Protein AF-A0A2N9N183-F1 (afdb_monomer_lite)

Foldseek 3Di:
DVVVVVVVVVVVVPDDPPPPPLDFDPWWFWWPDKDDAKDKQNHGDDDDVPDTDGADAFIKMAAACMWTWTGLGSFKIKIAHHRWMKHWHGTHQLETEIETPDDDIDIDGPDPDARGWYWYHYPQWIFIFHDDPPDTDRPRDNDRD

Sequence (145 aa):
MRALLIAAFALVWLVIPGTAQQLIAARAGLISYSEGEVYLNGKAVEPQPAQWPQMQENEFMRSGTGRAEVLLNPCVVLHLDENSSLRMIANRLSGTRVELLAGSALVQDDSNIKDISVTVLVRGFSVLCRWRAKGCTGSLRSRHV

Radius of gyration: 20.04 Å; chains: 1; bounding box: 42×57×49 Å

Structure (mmCIF, N/CA/C/O backbone):
data_AF-A0A2N9N183-F1
#
_entry.id   AF-A0A2N9N183-F1
#
loop_
_atom_site.group_PDB
_atom_site.id
_atom_site.type_symbol
_atom_site.label_atom_id
_atom_site.label_alt_id
_atom_site.label_comp_id
_atom_site.label_asym_id
_atom_site.label_entity_id
_atom_site.label_seq_id
_atom_site.pdbx_PDB_ins_code
_atom_site.Cartn_x
_atom_site.Cartn_y
_atom_site.Cartn_z
_atom_site.occupancy
_atom_site.B_iso_or_equiv
_atom_site.auth_seq_id
_atom_site.auth_comp_id
_atom_site.auth_asym_id
_atom_site.auth_atom_id
_atom_site.pdbx_PDB_model_num
ATOM 1 N N . MET A 1 1 ? 29.384 41.791 26.727 1.00 50.78 1 MET A N 1
ATOM 2 C CA . MET A 1 1 ? 28.121 41.072 27.033 1.00 50.78 1 MET A CA 1
ATOM 3 C C . MET A 1 1 ? 27.202 40.922 25.818 1.00 50.78 1 MET A C 1
ATOM 5 O O . MET A 1 1 ? 26.733 39.819 25.589 1.00 50.78 1 MET A O 1
ATOM 9 N N . ARG A 1 2 ? 27.006 41.952 24.977 1.00 49.91 2 ARG A N 1
ATOM 10 C CA . ARG A 1 2 ? 26.185 41.854 23.746 1.00 49.91 2 ARG A CA 1
ATOM 11 C C . ARG A 1 2 ? 26.721 40.874 22.685 1.00 49.91 2 ARG A C 1
ATOM 13 O O . ARG A 1 2 ? 25.938 40.139 22.105 1.00 49.91 2 ARG A O 1
ATOM 20 N N . ALA A 1 3 ? 28.040 40.796 22.489 1.00 51.47 3 ALA A N 1
ATOM 21 C CA . ALA A 1 3 ? 28.651 39.864 21.527 1.00 51.47 3 ALA A CA 1
ATOM 22 C C . ALA A 1 3 ? 28.550 38.379 21.944 1.00 51.47 3 ALA A C 1
ATOM 24 O O . ALA A 1 3 ? 28.425 37.508 21.091 1.00 51.47 3 ALA A O 1
ATOM 25 N N . LEU A 1 4 ? 28.531 38.095 23.254 1.00 54.28 4 LEU A N 1
ATOM 26 C CA . LEU A 1 4 ? 28.354 36.737 23.791 1.00 54.28 4 LEU A CA 1
ATOM 27 C C . LEU A 1 4 ? 26.915 36.224 23.610 1.00 54.28 4 LEU A C 1
ATOM 29 O O . LEU A 1 4 ? 26.719 35.041 23.358 1.00 54.28 4 LEU A O 1
ATOM 33 N N . LEU A 1 5 ? 25.921 37.117 23.671 1.00 55.00 5 LEU A N 1
ATOM 34 C CA . LEU A 1 5 ? 24.515 36.775 23.424 1.00 55.00 5 LEU A CA 1
ATOM 35 C C . LEU A 1 5 ? 24.235 36.475 21.940 1.00 55.00 5 LEU A C 1
ATOM 37 O O . LEU A 1 5 ? 23.398 35.631 21.639 1.00 55.00 5 LEU A O 1
ATOM 41 N N . ILE A 1 6 ? 24.964 37.113 21.018 1.00 57.62 6 ILE A N 1
ATOM 42 C CA . ILE A 1 6 ? 24.828 36.878 19.569 1.00 57.62 6 ILE A CA 1
ATOM 43 C C . ILE A 1 6 ? 25.464 35.535 19.169 1.00 57.62 6 ILE A C 1
ATOM 45 O O . ILE A 1 6 ? 24.881 34.787 18.387 1.00 57.62 6 ILE A O 1
ATOM 49 N N . ALA A 1 7 ? 26.617 35.186 19.751 1.00 56.00 7 ALA A N 1
ATOM 50 C CA . ALA A 1 7 ? 27.281 33.905 19.498 1.00 56.00 7 ALA A CA 1
ATOM 51 C C . ALA A 1 7 ? 26.464 32.700 20.006 1.00 56.00 7 ALA A C 1
ATOM 53 O O . ALA A 1 7 ? 26.414 31.665 19.345 1.00 56.00 7 ALA A O 1
ATOM 54 N N . ALA A 1 8 ? 25.770 32.851 21.140 1.00 56.91 8 ALA A N 1
ATOM 55 C CA . ALA A 1 8 ? 24.882 31.818 21.671 1.00 56.91 8 ALA A CA 1
ATOM 56 C C . ALA A 1 8 ? 23.654 31.574 20.772 1.00 56.91 8 ALA A C 1
ATOM 58 O O . ALA A 1 8 ? 23.226 30.434 20.618 1.00 56.91 8 ALA A O 1
ATOM 59 N N . PHE A 1 9 ? 23.123 32.619 20.127 1.00 56.34 9 PHE A N 1
ATOM 60 C CA . PHE A 1 9 ? 21.992 32.490 19.201 1.00 56.34 9 PHE A CA 1
ATOM 61 C C . PHE A 1 9 ? 22.381 31.802 17.883 1.00 56.34 9 PHE A C 1
ATOM 63 O O . PHE A 1 9 ? 21.584 31.053 17.324 1.00 56.34 9 PHE A O 1
ATOM 70 N N . ALA A 1 10 ? 23.614 32.001 17.406 1.00 57.34 10 ALA A N 1
ATOM 71 C CA . ALA A 1 10 ? 24.113 31.365 16.185 1.00 57.34 10 ALA A CA 1
ATOM 72 C C . ALA A 1 10 ? 24.326 29.846 16.337 1.00 57.34 10 ALA A C 1
ATOM 74 O O . ALA A 1 10 ? 24.161 29.104 15.371 1.00 57.34 10 ALA A O 1
ATOM 75 N N . LEU A 1 11 ? 24.637 29.364 17.548 1.00 55.91 11 LEU A N 1
ATOM 76 C CA . LEU A 1 11 ? 24.846 27.934 17.809 1.00 55.91 11 LEU A CA 1
ATOM 77 C C . LEU A 1 11 ? 23.532 27.125 17.795 1.00 55.91 11 LEU A C 1
ATOM 79 O O . LEU A 1 11 ? 23.544 25.933 17.502 1.00 55.91 11 LEU A O 1
ATOM 83 N N . VAL A 1 12 ? 22.394 27.773 18.071 1.00 56.25 12 VAL A N 1
ATOM 84 C CA . VAL A 1 12 ? 21.065 27.132 18.139 1.00 56.25 12 VAL A CA 1
ATOM 85 C C . VAL A 1 12 ? 20.496 26.809 16.749 1.00 56.25 12 VAL A C 1
ATOM 87 O O . VAL A 1 12 ? 19.695 25.890 16.616 1.00 56.25 12 VAL A O 1
ATOM 90 N N . TRP A 1 13 ? 20.951 27.486 15.690 1.00 56.91 13 TRP A N 1
ATOM 91 C CA . TRP A 1 13 ? 20.502 27.227 14.312 1.00 56.91 13 TRP A CA 1
ATOM 92 C C . TRP A 1 13 ? 21.200 26.038 13.631 1.00 56.91 13 TRP A C 1
ATOM 94 O O . TRP A 1 13 ? 20.808 25.656 12.530 1.00 56.91 13 TRP A O 1
ATOM 104 N N . LEU A 1 14 ? 22.213 25.429 14.259 1.00 56.19 14 LEU A N 1
ATOM 105 C CA . LEU A 1 14 ? 23.027 24.380 13.630 1.00 56.19 14 LEU A CA 1
ATOM 106 C C . LEU A 1 14 ? 22.493 22.948 13.840 1.00 56.19 14 LEU A C 1
ATOM 108 O O . LEU A 1 14 ? 23.069 21.999 13.315 1.00 56.19 14 LEU A O 1
ATOM 112 N N . VAL A 1 15 ? 21.396 22.762 14.583 1.00 58.88 15 VAL A N 1
ATOM 113 C CA . VAL A 1 15 ? 20.865 21.428 14.922 1.00 58.88 15 VAL A CA 1
ATOM 114 C C . VAL A 1 15 ? 19.417 21.285 14.460 1.00 58.88 15 VAL A C 1
ATOM 116 O O . VAL A 1 15 ? 18.498 21.207 15.266 1.00 58.88 15 VAL A O 1
ATOM 119 N N . ILE A 1 16 ? 19.198 21.223 13.146 1.00 64.75 16 ILE A N 1
ATOM 120 C CA . ILE A 1 16 ? 17.988 20.587 12.604 1.00 64.75 16 ILE A CA 1
ATOM 121 C C . ILE A 1 16 ? 18.371 19.692 11.416 1.00 64.75 16 ILE A C 1
ATOM 123 O O . ILE A 1 16 ? 18.126 20.047 10.263 1.00 64.75 16 ILE A O 1
ATOM 127 N N . PRO A 1 17 ? 18.974 18.510 11.641 1.00 57.94 17 PRO A N 1
ATOM 128 C CA . PRO A 1 17 ? 18.957 17.463 10.633 1.00 57.94 17 PRO A CA 1
ATOM 129 C C . PRO A 1 17 ? 17.556 16.829 10.617 1.00 57.94 17 PRO A C 1
ATOM 131 O O . PRO A 1 17 ? 17.313 15.793 11.227 1.00 57.94 17 PRO A O 1
ATOM 134 N N . GLY A 1 18 ? 16.612 17.474 9.930 1.00 59.59 18 GLY A N 1
ATOM 135 C CA . GLY A 1 18 ? 15.358 16.847 9.519 1.00 59.59 18 GLY A CA 1
ATOM 136 C C . GLY A 1 18 ? 15.634 15.966 8.308 1.00 59.59 18 GLY A C 1
ATOM 137 O O . GLY A 1 18 ? 15.481 16.409 7.172 1.00 59.59 18 GLY A O 1
ATOM 138 N N . THR A 1 19 ? 16.125 14.747 8.523 1.00 54.31 19 THR A N 1
ATOM 139 C CA . THR A 1 19 ? 16.345 13.802 7.429 1.00 54.31 19 THR A CA 1
ATOM 140 C C . THR A 1 19 ? 14.991 13.295 6.942 1.00 54.31 19 THR A C 1
ATOM 142 O O . THR A 1 19 ? 14.437 12.326 7.451 1.00 54.31 19 THR A O 1
ATOM 145 N N . ALA A 1 20 ? 14.445 13.953 5.921 1.00 57.53 20 ALA A N 1
ATOM 146 C CA . ALA A 1 20 ? 13.421 13.364 5.070 1.00 57.53 20 ALA A CA 1
ATOM 147 C C . ALA A 1 20 ? 14.069 12.190 4.315 1.00 57.53 20 ALA A C 1
ATOM 149 O O . ALA A 1 20 ? 14.594 12.353 3.213 1.00 57.53 20 ALA A O 1
ATOM 150 N N . GLN A 1 21 ? 14.155 11.024 4.961 1.00 59.44 21 GLN A N 1
ATOM 151 C CA . GLN A 1 21 ? 14.743 9.834 4.357 1.00 59.44 21 GLN A CA 1
ATOM 152 C C . GLN A 1 21 ? 13.864 9.414 3.179 1.00 59.44 21 GLN A C 1
ATOM 154 O O . GLN A 1 21 ? 12.741 8.948 3.364 1.00 59.44 21 GLN A O 1
ATOM 159 N N . GLN A 1 22 ? 14.374 9.583 1.960 1.00 56.19 22 GLN A N 1
ATOM 160 C CA . GLN A 1 22 ? 13.742 9.011 0.779 1.00 56.19 22 GLN A CA 1
ATOM 161 C C . GLN A 1 22 ? 13.880 7.487 0.858 1.00 56.19 22 GLN A C 1
ATOM 163 O O . GLN A 1 22 ? 14.968 6.931 0.699 1.00 56.19 22 GLN A O 1
ATOM 168 N N . LEU A 1 23 ? 12.771 6.815 1.160 1.00 57.06 23 LEU A N 1
ATOM 169 C CA . LEU A 1 23 ? 12.687 5.360 1.214 1.00 57.06 23 LEU A CA 1
ATOM 170 C C . LEU A 1 23 ? 12.633 4.812 -0.210 1.00 57.06 23 LEU A C 1
ATOM 172 O O . LEU A 1 23 ? 11.619 4.914 -0.894 1.00 57.06 23 LEU A O 1
ATOM 176 N N . ILE A 1 24 ? 13.734 4.212 -0.658 1.00 60.84 24 ILE A N 1
ATOM 177 C CA . ILE A 1 24 ? 13.775 3.506 -1.938 1.00 60.84 24 ILE A CA 1
ATOM 178 C C . ILE A 1 24 ? 13.473 2.034 -1.666 1.00 60.84 24 ILE A C 1
ATOM 180 O O . ILE A 1 24 ? 14.318 1.286 -1.172 1.00 60.84 24 ILE A O 1
ATOM 184 N N . ALA A 1 25 ? 12.252 1.608 -1.983 1.00 62.97 25 ALA A N 1
ATOM 185 C CA . ALA A 1 25 ? 11.859 0.214 -1.857 1.00 62.97 25 ALA A CA 1
ATOM 186 C C . ALA A 1 25 ? 12.505 -0.626 -2.977 1.00 62.97 25 ALA A C 1
ATOM 188 O O . ALA A 1 25 ? 12.255 -0.411 -4.164 1.00 62.97 25 ALA A O 1
ATOM 189 N N . ALA A 1 26 ? 13.330 -1.611 -2.606 1.00 70.12 26 ALA A N 1
ATOM 190 C CA . ALA A 1 26 ? 13.934 -2.552 -3.559 1.00 70.12 26 ALA A CA 1
ATOM 191 C C . ALA A 1 26 ? 12.922 -3.581 -4.108 1.00 70.12 26 ALA A C 1
ATOM 193 O O . ALA A 1 26 ? 13.188 -4.261 -5.101 1.00 70.12 26 ALA A O 1
ATOM 194 N N . ARG A 1 27 ? 11.766 -3.715 -3.448 1.00 81.50 27 ARG A N 1
ATOM 195 C CA . ARG A 1 27 ? 10.630 -4.564 -3.828 1.00 81.50 27 ARG A CA 1
ATOM 196 C C . ARG A 1 27 ? 9.330 -3.828 -3.533 1.00 81.50 27 ARG A C 1
ATOM 198 O O . ARG A 1 27 ? 9.308 -2.934 -2.693 1.00 81.50 27 ARG A O 1
ATOM 205 N N . ALA A 1 28 ? 8.258 -4.218 -4.210 1.00 87.44 28 ALA A N 1
ATOM 206 C CA . ALA A 1 28 ? 6.936 -3.698 -3.894 1.00 87.44 28 ALA A CA 1
ATOM 207 C C . ALA A 1 28 ? 6.471 -4.186 -2.516 1.00 87.44 28 ALA A C 1
ATOM 209 O O . ALA A 1 28 ? 6.823 -5.290 -2.097 1.00 87.44 28 ALA A O 1
ATOM 210 N N . GLY A 1 29 ? 5.623 -3.397 -1.862 1.00 90.50 29 GLY A N 1
ATOM 211 C CA . GLY A 1 29 ? 4.956 -3.780 -0.621 1.00 90.50 29 GLY A CA 1
ATOM 212 C C . GLY A 1 29 ? 5.523 -3.133 0.636 1.00 90.50 29 GLY A C 1
ATOM 213 O O . GLY A 1 29 ? 5.103 -3.511 1.723 1.00 90.50 29 GLY A O 1
ATOM 214 N N . LEU A 1 30 ? 6.459 -2.186 0.534 1.00 92.50 30 LEU A N 1
ATOM 215 C CA . LEU A 1 30 ? 6.934 -1.470 1.720 1.00 92.50 30 LEU A CA 1
ATOM 216 C C . LEU A 1 30 ? 5.803 -0.603 2.277 1.00 92.50 30 LEU A C 1
ATOM 218 O O . LEU A 1 30 ? 5.248 0.216 1.551 1.00 92.50 30 LEU A O 1
ATOM 222 N N . ILE A 1 31 ? 5.474 -0.770 3.552 1.00 92.50 31 ILE A N 1
ATOM 223 C CA . ILE A 1 31 ? 4.451 0.031 4.218 1.00 92.50 31 ILE A CA 1
ATOM 224 C C . ILE A 1 31 ? 5.145 1.289 4.737 1.00 92.50 31 ILE A C 1
ATOM 226 O O . ILE A 1 31 ? 5.899 1.234 5.710 1.00 92.50 31 ILE A O 1
ATOM 230 N N . SER A 1 32 ? 4.961 2.405 4.032 1.00 90.00 32 SER A N 1
ATOM 231 C CA . SER A 1 32 ? 5.610 3.681 4.359 1.00 90.00 32 SER A CA 1
ATOM 232 C C . SER A 1 32 ? 4.911 4.406 5.498 1.00 90.00 32 SER A C 1
ATOM 234 O O . SER A 1 32 ? 5.563 5.121 6.258 1.00 90.00 32 SER A O 1
ATOM 236 N N . TYR A 1 33 ? 3.600 4.213 5.615 1.00 90.69 33 TYR A N 1
ATOM 237 C CA . TYR A 1 33 ? 2.772 4.881 6.603 1.00 90.69 33 TYR A CA 1
ATOM 238 C C . TYR A 1 33 ? 1.594 3.997 7.005 1.00 90.69 33 TYR A C 1
ATOM 240 O O . TYR A 1 33 ? 1.019 3.281 6.183 1.00 90.69 33 TYR A O 1
ATOM 248 N N . SER A 1 34 ? 1.225 4.059 8.277 1.00 92.31 34 SER A N 1
ATOM 249 C CA . SER A 1 34 ? 0.030 3.418 8.809 1.00 92.31 34 SER A CA 1
ATOM 250 C C . SER A 1 34 ? -0.487 4.237 9.982 1.00 92.31 34 SER A C 1
ATOM 252 O O . SER A 1 34 ? 0.277 4.559 10.892 1.00 92.31 34 SER A O 1
ATOM 254 N N . GLU A 1 35 ? -1.779 4.527 9.976 1.00 91.31 35 GLU A N 1
ATOM 255 C CA . GLU A 1 35 ? -2.477 5.226 11.050 1.00 91.31 35 GLU A CA 1
ATOM 256 C C . GLU A 1 35 ? -3.719 4.434 11.456 1.00 91.31 35 GLU A C 1
ATOM 258 O O . GLU A 1 35 ? -4.418 3.893 10.601 1.00 91.31 35 GLU A O 1
ATOM 263 N N . GLY A 1 36 ? -4.006 4.377 12.757 1.00 92.00 36 GLY A N 1
ATOM 264 C CA . GLY A 1 36 ? -5.178 3.687 13.290 1.00 92.00 36 GLY A CA 1
ATOM 265 C C . GLY A 1 36 ? -5.096 2.163 13.170 1.00 92.00 36 GLY A C 1
ATOM 266 O O . GLY A 1 36 ? -4.027 1.560 13.265 1.00 92.00 36 GLY A O 1
ATOM 267 N N . GLU A 1 37 ? -6.250 1.520 12.998 1.00 94.00 37 GLU A N 1
ATOM 268 C CA . GLU A 1 37 ? -6.350 0.061 12.945 1.00 94.00 37 GLU A CA 1
ATOM 269 C C . GLU A 1 37 ? -5.956 -0.486 11.568 1.00 94.00 37 GLU A C 1
ATOM 271 O O . GLU A 1 37 ? -6.776 -0.553 10.647 1.00 94.00 37 GLU A O 1
ATOM 276 N N . VAL A 1 38 ? -4.706 -0.927 11.438 1.00 95.06 38 VAL A N 1
ATOM 277 C CA . VAL A 1 38 ? -4.187 -1.602 10.242 1.00 95.06 38 VAL A CA 1
ATOM 278 C C . VAL A 1 38 ? -3.600 -2.951 10.636 1.00 95.06 38 VAL A C 1
ATOM 280 O O . VAL A 1 38 ? -2.843 -3.063 11.597 1.00 95.06 38 VAL A O 1
ATOM 283 N N . TYR A 1 39 ? -3.934 -3.991 9.877 1.00 95.50 39 TYR A N 1
ATOM 284 C CA . TYR A 1 39 ? -3.483 -5.356 10.116 1.00 95.50 39 TYR A CA 1
ATOM 285 C C . TYR A 1 39 ? -2.802 -5.924 8.876 1.00 95.50 39 TYR A C 1
ATOM 287 O O . TYR A 1 39 ? -3.367 -5.876 7.786 1.00 95.50 39 TYR A O 1
ATOM 295 N N . LEU A 1 40 ? -1.637 -6.539 9.053 1.00 94.94 40 LEU A N 1
ATOM 296 C CA . LEU A 1 40 ? -0.939 -7.333 8.049 1.00 94.94 40 LEU A CA 1
ATOM 297 C C . LEU A 1 40 ? -0.983 -8.800 8.476 1.00 94.94 40 LEU A C 1
ATOM 299 O O . LEU A 1 40 ? -0.453 -9.171 9.523 1.00 94.94 40 LEU A O 1
ATOM 303 N N . ASN A 1 41 ? -1.654 -9.636 7.684 1.00 93.88 41 ASN A N 1
ATOM 304 C CA . ASN A 1 41 ? -1.848 -11.060 7.962 1.00 93.88 41 ASN A CA 1
ATOM 305 C C . ASN A 1 41 ? -2.404 -11.329 9.383 1.00 93.88 41 ASN A C 1
ATOM 307 O O . ASN A 1 41 ? -1.969 -12.233 10.094 1.00 93.88 41 ASN A O 1
ATOM 311 N N . GLY A 1 42 ? -3.321 -10.466 9.836 1.00 91.44 42 GLY A N 1
ATOM 312 C CA . GLY A 1 42 ? -3.927 -10.519 11.171 1.00 91.44 42 GLY A CA 1
ATOM 313 C C . GLY A 1 42 ? -3.097 -9.908 12.309 1.00 91.44 42 GLY A C 1
ATOM 314 O O . GLY A 1 42 ? -3.612 -9.786 13.416 1.00 91.44 42 GLY A O 1
ATOM 315 N N . LYS A 1 43 ? -1.853 -9.481 12.064 1.00 93.19 43 LYS A N 1
ATOM 316 C CA . LYS A 1 43 ? -1.019 -8.781 13.054 1.00 93.19 43 LYS A CA 1
ATOM 317 C C . LYS A 1 43 ? -1.171 -7.275 12.904 1.00 93.19 43 LYS A C 1
ATOM 319 O O . LYS A 1 43 ? -1.140 -6.783 11.781 1.00 93.19 43 LYS A O 1
ATOM 324 N N . ALA A 1 44 ? -1.325 -6.555 14.012 1.00 92.50 44 ALA A N 1
ATOM 325 C CA . ALA A 1 44 ? -1.382 -5.098 13.981 1.00 92.50 44 ALA A CA 1
ATOM 326 C C . ALA A 1 44 ? -0.075 -4.531 13.403 1.00 92.50 44 ALA A C 1
ATOM 328 O O . ALA A 1 44 ? 1.018 -4.964 13.777 1.00 92.50 44 ALA A O 1
ATOM 329 N N . VAL A 1 45 ? -0.201 -3.600 12.462 1.00 90.62 45 VAL A N 1
ATOM 330 C CA . VAL A 1 45 ? 0.922 -2.849 11.906 1.00 90.62 45 VAL A CA 1
ATOM 331 C C . VAL A 1 45 ? 1.102 -1.619 12.777 1.00 90.62 45 VAL A C 1
ATOM 333 O O . VAL A 1 45 ? 0.332 -0.668 12.684 1.00 90.62 45 VAL A O 1
ATOM 336 N N . GLU A 1 46 ? 2.098 -1.664 13.653 1.00 83.88 46 GLU A N 1
ATOM 337 C CA . GLU A 1 46 ? 2.463 -0.515 14.474 1.00 83.88 46 GLU A CA 1
ATOM 338 C C . GLU A 1 46 ? 3.577 0.286 13.789 1.00 83.88 46 GLU A C 1
ATOM 340 O O . GLU A 1 46 ? 4.541 -0.310 13.292 1.00 83.88 46 GLU A O 1
ATOM 345 N N . PRO A 1 47 ? 3.491 1.628 13.776 1.00 74.12 47 PRO A N 1
ATOM 346 C CA . PRO A 1 47 ? 4.576 2.463 13.292 1.00 74.12 47 PRO A CA 1
ATOM 347 C C . PRO A 1 47 ? 5.786 2.297 14.217 1.00 74.12 47 PRO A C 1
ATOM 349 O O . PRO A 1 47 ? 5.771 2.740 15.365 1.00 74.12 47 PRO A O 1
ATOM 352 N N . GLN A 1 48 ? 6.843 1.654 13.722 1.00 73.62 48 GLN A N 1
ATOM 353 C CA . GLN A 1 48 ? 8.087 1.486 14.467 1.00 73.62 48 GLN A CA 1
ATOM 354 C C . GLN A 1 48 ? 9.163 2.446 13.950 1.00 73.62 48 GLN A C 1
ATOM 356 O O . GLN A 1 48 ? 9.369 2.552 12.737 1.00 73.62 48 GLN A O 1
ATOM 361 N N . PRO A 1 49 ? 9.905 3.128 14.843 1.00 70.88 49 PRO A N 1
ATOM 362 C CA . PRO A 1 49 ? 11.040 3.941 14.433 1.00 70.88 49 PRO A CA 1
ATOM 363 C C . PRO A 1 49 ? 12.073 3.072 13.706 1.00 70.88 49 PRO A C 1
ATOM 365 O O . PRO A 1 49 ? 12.532 2.065 14.244 1.00 70.88 49 PRO A O 1
ATOM 368 N N . ALA A 1 50 ? 12.447 3.473 12.490 1.00 72.00 50 ALA A N 1
ATOM 369 C CA . ALA A 1 50 ? 13.464 2.821 11.660 1.00 72.00 50 ALA A CA 1
ATOM 370 C C . ALA A 1 50 ? 13.175 1.366 11.225 1.00 72.00 50 ALA A C 1
ATOM 372 O O . ALA A 1 50 ? 14.070 0.706 10.692 1.00 72.00 50 ALA A O 1
ATOM 373 N N . GLN A 1 51 ? 11.949 0.863 11.404 1.00 78.94 51 GLN A N 1
ATOM 374 C CA . GLN A 1 51 ? 11.521 -0.425 10.857 1.00 78.94 51 GLN A CA 1
ATOM 375 C C . GLN A 1 51 ? 10.261 -0.245 10.023 1.00 78.94 51 GLN A C 1
ATOM 377 O O . GLN A 1 51 ? 9.217 0.163 10.523 1.00 78.94 51 GLN A O 1
ATOM 382 N N . TRP A 1 52 ? 10.368 -0.594 8.744 1.00 83.00 52 TRP A N 1
ATOM 383 C CA . TRP A 1 52 ? 9.250 -0.556 7.812 1.00 83.00 52 TRP A CA 1
ATOM 384 C C . TRP A 1 52 ? 8.837 -1.983 7.478 1.00 83.00 52 TRP A C 1
ATOM 386 O O . TRP A 1 52 ? 9.625 -2.720 6.872 1.00 83.00 52 TRP A O 1
ATOM 396 N N . PRO A 1 53 ? 7.628 -2.402 7.876 1.00 89.88 53 PRO A N 1
ATOM 397 C CA . PRO A 1 53 ? 7.134 -3.707 7.497 1.00 89.88 53 PRO A CA 1
ATOM 398 C C . PRO A 1 53 ? 6.943 -3.751 5.979 1.00 89.88 53 PRO A C 1
ATOM 400 O O . PRO A 1 53 ? 6.493 -2.792 5.351 1.00 89.88 53 PRO A O 1
ATOM 403 N N . GLN A 1 54 ? 7.314 -4.879 5.379 1.00 90.62 54 GLN A N 1
ATOM 404 C CA . GLN A 1 54 ? 7.170 -5.105 3.948 1.00 90.62 54 GLN A CA 1
ATOM 405 C C . GLN A 1 54 ? 6.204 -6.259 3.711 1.00 90.62 54 GLN A C 1
ATOM 407 O O . GLN A 1 54 ? 6.458 -7.385 4.131 1.00 90.62 54 GLN A O 1
ATOM 412 N N . MET A 1 55 ? 5.130 -5.963 2.991 1.00 93.38 55 MET A N 1
ATOM 413 C CA . MET A 1 55 ? 4.137 -6.915 2.530 1.00 93.38 55 MET A CA 1
ATOM 414 C C . MET A 1 55 ? 4.741 -7.839 1.467 1.00 93.38 55 MET A C 1
ATOM 416 O O . MET A 1 55 ? 5.234 -7.391 0.428 1.00 93.38 55 MET A O 1
ATOM 420 N N . GLN A 1 56 ? 4.703 -9.140 1.725 1.00 93.75 56 GLN A N 1
ATOM 421 C CA . GLN A 1 56 ? 5.183 -10.171 0.809 1.00 93.75 56 GLN A CA 1
ATOM 422 C C . GLN A 1 56 ? 4.071 -10.663 -0.120 1.00 93.75 56 GLN A C 1
ATOM 424 O O . GLN A 1 56 ? 2.889 -10.394 0.087 1.00 93.75 56 GLN A O 1
ATOM 429 N N . GLU A 1 57 ? 4.442 -11.404 -1.165 1.00 94.06 57 GLU A N 1
ATOM 430 C CA . GLU A 1 57 ? 3.466 -12.053 -2.045 1.00 94.06 57 GLU A CA 1
ATOM 431 C C . GLU A 1 57 ? 2.533 -12.978 -1.250 1.00 94.06 57 GLU A C 1
ATOM 433 O O . GLU A 1 57 ? 2.965 -13.713 -0.365 1.00 94.06 57 GLU A O 1
ATOM 438 N N . ASN A 1 58 ? 1.249 -12.959 -1.605 1.00 93.81 58 ASN A N 1
ATOM 439 C CA . ASN A 1 58 ? 0.137 -13.651 -0.952 1.00 93.81 58 ASN A CA 1
ATOM 440 C C . ASN A 1 58 ? -0.257 -13.161 0.442 1.00 93.81 58 ASN A C 1
ATOM 442 O O . ASN A 1 58 ? -1.258 -13.647 0.969 1.00 93.81 58 ASN A O 1
ATOM 446 N N . GLU A 1 59 ? 0.444 -12.187 1.016 1.00 95.25 59 GLU A N 1
ATOM 447 C CA . GLU A 1 59 ? -0.023 -11.561 2.246 1.00 95.25 59 GLU A CA 1
ATOM 448 C C . GLU A 1 59 ? -1.240 -10.676 1.978 1.00 95.25 59 GLU A C 1
ATOM 450 O O . GLU A 1 59 ? -1.459 -10.188 0.863 1.00 95.25 59 GLU A O 1
ATOM 455 N N . PHE A 1 60 ? -2.044 -10.485 3.020 1.00 94.38 60 PHE A N 1
ATOM 456 C CA . PHE A 1 60 ? -3.206 -9.612 2.997 1.00 94.38 60 PHE A CA 1
ATOM 457 C C . PHE A 1 60 ? -3.067 -8.524 4.057 1.00 94.38 60 PHE A C 1
ATOM 459 O O . PHE A 1 60 ? -2.640 -8.776 5.184 1.00 94.38 60 PHE A O 1
ATOM 466 N N . MET A 1 61 ? -3.449 -7.314 3.682 1.00 95.12 61 MET A N 1
ATOM 467 C CA . MET A 1 61 ? -3.554 -6.156 4.549 1.00 95.12 61 MET A CA 1
ATOM 468 C C . MET A 1 61 ? -5.027 -5.789 4.699 1.00 95.12 61 MET A C 1
ATOM 470 O O . MET A 1 61 ? -5.789 -5.850 3.734 1.00 95.12 61 MET A O 1
ATOM 474 N N . ARG A 1 62 ? -5.430 -5.400 5.905 1.00 95.94 62 ARG A N 1
ATOM 475 C CA . ARG A 1 62 ? -6.779 -4.927 6.209 1.00 95.94 62 ARG A CA 1
ATOM 476 C C . ARG A 1 62 ? -6.705 -3.652 7.032 1.00 95.94 62 ARG A C 1
ATOM 478 O O . ARG A 1 62 ? -6.030 -3.640 8.057 1.00 95.94 62 ARG A O 1
ATOM 485 N N . SER A 1 63 ? -7.445 -2.634 6.626 1.00 95.94 63 SER A N 1
ATOM 486 C CA . SER A 1 63 ? -7.731 -1.450 7.427 1.00 95.94 63 SER A CA 1
ATOM 487 C C . SER A 1 63 ? -9.111 -1.575 8.082 1.00 95.94 63 SER A C 1
ATOM 489 O O . SER A 1 63 ? -10.075 -2.040 7.471 1.00 95.94 63 SER A O 1
ATOM 491 N N . GLY A 1 64 ? -9.190 -1.212 9.360 1.00 93.69 64 GLY A N 1
ATOM 492 C CA . GLY A 1 64 ? -10.437 -0.953 10.080 1.00 93.69 64 GLY A CA 1
ATOM 493 C C . GLY A 1 64 ? -10.787 0.526 9.962 1.00 93.69 64 GLY A C 1
ATOM 494 O O . GLY A 1 64 ? -11.055 1.018 8.872 1.00 93.69 64 GLY A O 1
ATOM 495 N N . THR A 1 65 ? -10.699 1.250 11.072 1.00 93.62 65 THR A N 1
ATOM 496 C CA . THR A 1 65 ? -10.795 2.723 11.121 1.00 93.62 65 THR A CA 1
ATOM 497 C C . THR A 1 65 ? -9.492 3.435 10.737 1.00 93.62 65 THR A C 1
ATOM 499 O O . THR A 1 65 ? -9.392 4.653 10.853 1.00 93.62 65 THR A O 1
ATOM 502 N N . GLY A 1 66 ? -8.476 2.674 10.325 1.00 93.25 66 GLY A N 1
ATOM 503 C CA . GLY A 1 66 ? -7.163 3.177 9.948 1.00 93.25 66 GLY A CA 1
ATOM 504 C C . GLY A 1 66 ? -6.963 3.374 8.448 1.00 93.25 66 GLY A C 1
ATOM 505 O O . GLY A 1 66 ? -7.780 2.959 7.626 1.00 93.25 66 GLY A O 1
ATOM 506 N N . ARG A 1 67 ? -5.818 3.957 8.097 1.00 94.81 67 ARG A N 1
ATOM 507 C CA . ARG A 1 67 ? -5.347 4.168 6.721 1.00 94.81 67 ARG A CA 1
ATOM 508 C C . ARG A 1 67 ? -3.914 3.679 6.597 1.00 94.81 67 ARG A C 1
ATOM 510 O O . ARG A 1 67 ? -3.153 3.719 7.562 1.00 94.81 67 ARG A O 1
ATOM 517 N N . ALA A 1 68 ? -3.542 3.215 5.412 1.00 95.31 68 ALA A N 1
ATOM 518 C CA . ALA A 1 68 ? -2.193 2.719 5.167 1.00 95.31 68 ALA A CA 1
ATOM 519 C C . ALA A 1 68 ? -1.672 3.171 3.809 1.00 95.31 68 ALA A C 1
ATOM 521 O O . ALA A 1 68 ? -2.422 3.256 2.840 1.00 95.31 68 ALA A O 1
ATOM 522 N N . GLU A 1 69 ? -0.370 3.401 3.730 1.00 94.00 69 GLU A N 1
ATOM 523 C CA . GLU A 1 69 ? 0.327 3.673 2.483 1.00 94.00 69 GLU A CA 1
ATOM 524 C C . GLU A 1 69 ? 1.308 2.551 2.186 1.00 94.00 69 GLU A C 1
ATOM 526 O O . GLU A 1 69 ? 2.119 2.154 3.028 1.00 94.00 69 GLU A O 1
ATOM 531 N N . VAL A 1 70 ? 1.225 2.042 0.963 1.00 93.69 70 VAL A N 1
ATOM 532 C CA . VAL A 1 70 ? 2.059 0.953 0.476 1.00 93.69 70 VAL A CA 1
ATOM 533 C C . VAL A 1 70 ? 2.809 1.428 -0.759 1.00 93.69 70 VAL A C 1
ATOM 535 O O . VAL A 1 70 ? 2.212 1.736 -1.791 1.00 93.69 70 VAL A O 1
ATOM 538 N N . LEU A 1 71 ? 4.134 1.438 -0.683 1.00 92.25 71 LEU A N 1
ATOM 539 C CA . LEU A 1 71 ? 4.999 1.692 -1.827 1.00 92.25 71 LEU A CA 1
ATOM 540 C C . LEU A 1 71 ? 5.009 0.459 -2.731 1.00 92.25 71 LEU A C 1
ATOM 542 O O . LEU A 1 71 ? 5.483 -0.619 -2.357 1.00 92.25 71 LEU A O 1
ATOM 546 N N . LEU A 1 72 ? 4.485 0.610 -3.945 1.00 90.19 72 LEU A N 1
ATOM 547 C CA . LEU A 1 72 ? 4.431 -0.460 -4.943 1.00 90.19 72 LEU A CA 1
ATOM 548 C C . LEU A 1 72 ? 5.675 -0.482 -5.831 1.00 90.19 72 LEU A C 1
ATOM 550 O O . LEU A 1 72 ? 6.052 -1.528 -6.360 1.00 90.19 72 LEU A O 1
ATOM 554 N N . ASN A 1 73 ? 6.297 0.676 -6.012 1.00 84.06 73 ASN A N 1
ATOM 555 C CA . ASN A 1 73 ? 7.605 0.867 -6.620 1.00 84.06 73 ASN A CA 1
ATOM 556 C C . ASN A 1 73 ? 8.168 2.224 -6.120 1.00 84.06 73 ASN A C 1
ATOM 558 O O . ASN A 1 73 ? 7.468 2.915 -5.381 1.00 84.06 73 ASN A O 1
ATOM 562 N N . PRO A 1 74 ? 9.392 2.638 -6.501 1.00 78.56 74 PRO A N 1
ATOM 563 C CA . PRO A 1 74 ? 9.990 3.889 -6.017 1.00 78.56 74 PRO A CA 1
ATOM 564 C C . PRO A 1 74 ? 9.198 5.182 -6.287 1.00 78.56 74 PRO A C 1
ATOM 566 O O . PRO A 1 74 ? 9.527 6.210 -5.706 1.00 78.56 74 PRO A O 1
ATOM 569 N N . CYS A 1 75 ? 8.197 5.159 -7.167 1.00 80.19 75 CYS A N 1
ATOM 570 C CA . CYS A 1 75 ? 7.438 6.339 -7.583 1.00 80.19 75 CYS A CA 1
ATOM 571 C C . CYS A 1 75 ? 5.909 6.162 -7.514 1.00 80.19 75 CYS A C 1
ATOM 573 O O . CYS A 1 75 ? 5.182 7.134 -7.692 1.00 80.19 75 CYS A O 1
ATOM 575 N N . VAL A 1 76 ? 5.416 4.947 -7.256 1.00 87.19 76 VAL A N 1
ATOM 576 C CA . VAL A 1 76 ? 3.992 4.619 -7.163 1.00 87.19 76 VAL A CA 1
ATOM 577 C C . VAL A 1 76 ? 3.656 4.233 -5.736 1.00 87.19 76 VAL A C 1
ATOM 579 O O . VAL A 1 76 ? 4.174 3.245 -5.200 1.00 87.19 76 VAL A O 1
ATOM 582 N N . VAL A 1 77 ? 2.713 4.976 -5.172 1.00 91.25 77 VAL A N 1
ATOM 583 C CA . VAL A 1 77 ? 2.183 4.790 -3.825 1.00 91.25 77 VAL A CA 1
ATOM 584 C C . VAL A 1 77 ? 0.721 4.381 -3.927 1.00 91.25 77 VAL A C 1
ATOM 586 O O . VAL A 1 77 ? -0.053 4.947 -4.699 1.00 91.25 77 VAL A O 1
ATOM 589 N N . LEU A 1 78 ? 0.338 3.366 -3.162 1.00 93.94 78 LEU A N 1
ATOM 590 C CA . LEU A 1 78 ? -1.052 2.984 -2.974 1.00 93.94 78 LEU A CA 1
ATOM 591 C C . LEU A 1 78 ? -1.501 3.440 -1.591 1.00 93.94 78 LEU A C 1
ATOM 593 O O . LEU A 1 78 ? -0.960 2.987 -0.586 1.00 93.94 78 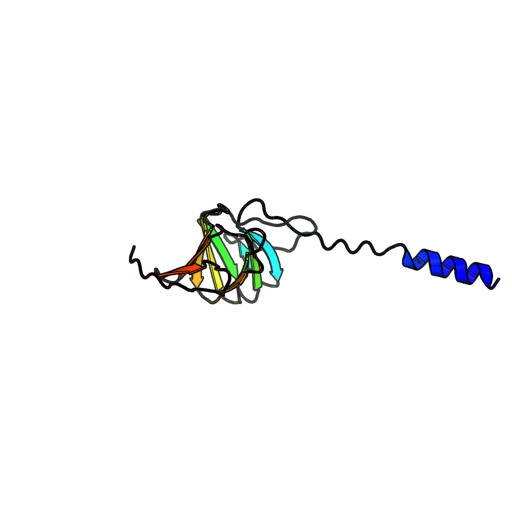LEU A O 1
ATOM 597 N N . HIS A 1 79 ? -2.514 4.296 -1.556 1.00 95.50 79 HIS A N 1
ATOM 598 C CA . HIS A 1 79 ? -3.181 4.741 -0.341 1.00 95.50 79 HIS A CA 1
ATOM 599 C C . HIS A 1 79 ? -4.424 3.874 -0.142 1.00 95.50 79 HIS A C 1
ATOM 601 O O . HIS A 1 79 ? -5.349 3.901 -0.958 1.00 95.50 79 HIS A O 1
ATOM 607 N N . LEU A 1 80 ? -4.417 3.061 0.909 1.00 95.75 80 LEU A N 1
ATOM 608 C CA . LEU A 1 80 ? -5.523 2.206 1.313 1.00 95.75 80 LEU A CA 1
ATOM 609 C C . LEU A 1 80 ? -6.407 2.979 2.293 1.00 95.75 80 LEU A C 1
ATOM 611 O O . LEU A 1 80 ? -5.923 3.457 3.323 1.00 95.75 80 LEU A O 1
ATOM 615 N N . ASP A 1 81 ? -7.688 3.099 1.957 1.00 95.88 81 ASP A N 1
ATOM 616 C CA . ASP A 1 81 ? -8.656 3.831 2.772 1.00 95.88 81 ASP A CA 1
ATOM 617 C C . ASP A 1 81 ? -9.165 2.976 3.941 1.00 95.88 81 ASP A C 1
ATOM 619 O O . ASP A 1 81 ? -8.792 1.812 4.094 1.00 95.88 81 ASP A O 1
ATOM 623 N N . GLU A 1 82 ? -10.045 3.531 4.760 1.00 95.75 82 GLU A N 1
ATOM 624 C CA . GLU A 1 82 ? -10.715 2.823 5.851 1.00 95.75 82 GLU A CA 1
ATOM 625 C C . GLU A 1 82 ? -11.569 1.647 5.340 1.00 95.75 82 GLU A C 1
ATOM 627 O O . GLU A 1 82 ? -12.027 1.622 4.194 1.00 95.75 82 GLU A O 1
ATOM 632 N N . ASN A 1 83 ? -11.796 0.651 6.202 1.00 95.94 83 ASN A N 1
ATOM 633 C CA . ASN A 1 83 ? -12.611 -0.544 5.942 1.00 95.94 83 ASN A CA 1
ATOM 634 C C . ASN A 1 83 ? -12.260 -1.265 4.631 1.00 95.94 83 ASN A C 1
ATOM 636 O O . ASN A 1 83 ? -13.124 -1.824 3.947 1.00 95.94 83 ASN A O 1
ATOM 640 N N . SER A 1 84 ? -10.981 -1.240 4.272 1.00 96.12 84 SER A N 1
ATOM 641 C CA . SER A 1 84 ? -10.482 -1.735 2.999 1.00 96.12 84 SER A CA 1
ATOM 642 C C . SER A 1 84 ? -9.551 -2.922 3.208 1.00 96.12 84 SER A C 1
ATOM 644 O O . SER A 1 84 ? -8.978 -3.143 4.276 1.00 96.12 84 SER A O 1
ATOM 646 N N . SER A 1 85 ? -9.428 -3.758 2.184 1.00 95.62 85 SER A N 1
ATOM 647 C CA . SER A 1 85 ? -8.547 -4.922 2.236 1.00 95.62 85 SER A CA 1
ATOM 648 C C . SER A 1 85 ? -7.847 -5.146 0.911 1.00 95.62 85 SER A C 1
ATOM 650 O O . SER A 1 85 ? -8.447 -5.063 -0.161 1.00 95.62 85 SER A O 1
ATOM 652 N N . LEU A 1 86 ? -6.557 -5.437 1.009 1.00 95.81 86 LEU A N 1
ATOM 653 C CA . LEU A 1 86 ? -5.636 -5.554 -0.105 1.00 95.81 86 LEU A CA 1
ATOM 654 C C . LEU A 1 86 ? -4.875 -6.872 0.010 1.00 95.81 86 LEU A C 1
ATOM 656 O O . LEU A 1 86 ? -4.464 -7.261 1.099 1.00 95.81 86 LEU A O 1
ATOM 660 N N . ARG A 1 87 ? -4.621 -7.532 -1.115 1.00 95.88 87 ARG A N 1
ATOM 661 C CA . ARG A 1 87 ? -3.724 -8.681 -1.210 1.00 95.88 87 ARG A CA 1
ATOM 662 C C 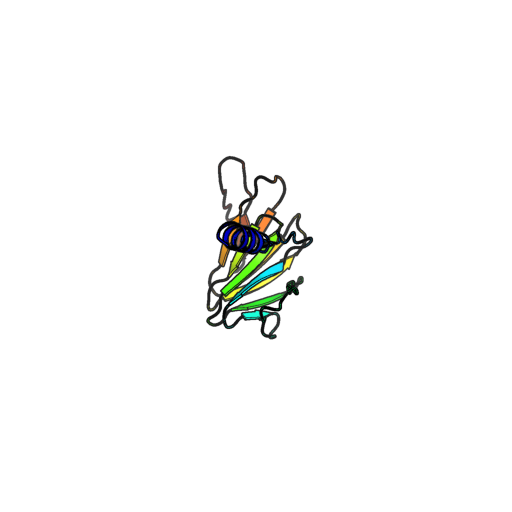. ARG A 1 87 ? -2.597 -8.393 -2.189 1.00 95.88 87 ARG A C 1
ATOM 664 O O . ARG A 1 87 ? -2.818 -7.862 -3.276 1.00 95.88 87 ARG A O 1
ATOM 671 N N . MET A 1 88 ? -1.384 -8.783 -1.823 1.00 95.69 88 MET A N 1
ATOM 672 C CA . MET A 1 88 ? -0.236 -8.721 -2.719 1.00 95.69 88 MET A CA 1
ATOM 673 C C . MET A 1 88 ? -0.227 -9.978 -3.585 1.00 95.69 88 MET A C 1
ATOM 675 O O . MET A 1 88 ? -0.221 -11.091 -3.064 1.00 95.69 88 MET A O 1
ATOM 679 N N . ILE A 1 89 ? -0.213 -9.815 -4.904 1.00 95.31 89 ILE A N 1
ATOM 680 C CA . ILE A 1 89 ? -0.189 -10.939 -5.850 1.00 95.31 89 ILE A CA 1
ATOM 681 C C . ILE A 1 89 ? 1.224 -11.153 -6.389 1.00 95.31 89 ILE A C 1
ATOM 683 O O . ILE A 1 89 ? 1.682 -12.287 -6.466 1.00 95.31 89 ILE A O 1
ATOM 687 N N . ALA A 1 90 ? 1.915 -10.070 -6.751 1.00 93.38 90 ALA A N 1
ATOM 688 C CA . ALA A 1 90 ? 3.297 -10.111 -7.219 1.00 93.38 90 ALA A CA 1
ATOM 689 C C . ALA A 1 90 ? 4.049 -8.855 -6.769 1.00 93.38 90 ALA A C 1
ATOM 691 O O . ALA A 1 90 ? 3.553 -7.747 -6.983 1.00 93.38 90 ALA A O 1
ATOM 692 N N . ASN A 1 91 ? 5.252 -9.013 -6.208 1.00 92.50 91 ASN A N 1
ATOM 693 C CA . ASN A 1 91 ? 6.008 -7.905 -5.603 1.00 92.50 91 ASN A CA 1
ATOM 694 C C . ASN A 1 91 ? 7.256 -7.463 -6.394 1.00 92.50 91 ASN A C 1
ATOM 696 O O . ASN A 1 91 ? 8.097 -6.701 -5.902 1.00 92.50 91 ASN A O 1
ATOM 700 N N . ARG A 1 92 ? 7.390 -7.937 -7.636 1.00 89.06 92 ARG A N 1
ATOM 701 C CA . ARG A 1 92 ? 8.485 -7.564 -8.540 1.00 89.06 92 ARG A CA 1
ATOM 702 C C . ARG A 1 92 ? 8.257 -6.167 -9.108 1.00 89.06 92 ARG A C 1
ATOM 704 O O . ARG A 1 92 ? 7.238 -5.939 -9.747 1.00 89.06 92 ARG A O 1
ATOM 711 N N . LEU A 1 93 ? 9.256 -5.291 -9.006 1.00 83.56 93 LEU A N 1
ATOM 712 C CA . LEU A 1 93 ? 9.170 -3.903 -9.486 1.00 83.56 93 LEU A CA 1
ATOM 713 C C . LEU A 1 93 ? 8.810 -3.765 -10.978 1.00 83.56 93 LEU A C 1
ATOM 715 O O . LEU A 1 93 ? 8.156 -2.802 -11.363 1.00 83.56 93 LEU A O 1
ATOM 719 N N . SER A 1 94 ? 9.205 -4.721 -11.824 1.00 82.06 94 SER A N 1
ATOM 720 C CA . SER A 1 94 ? 8.885 -4.712 -13.261 1.00 82.06 94 SER A CA 1
ATOM 721 C C . SER A 1 94 ? 7.426 -5.067 -13.580 1.00 82.06 94 SER A C 1
ATOM 723 O O . SER A 1 94 ? 6.969 -4.874 -14.707 1.00 82.06 94 SER A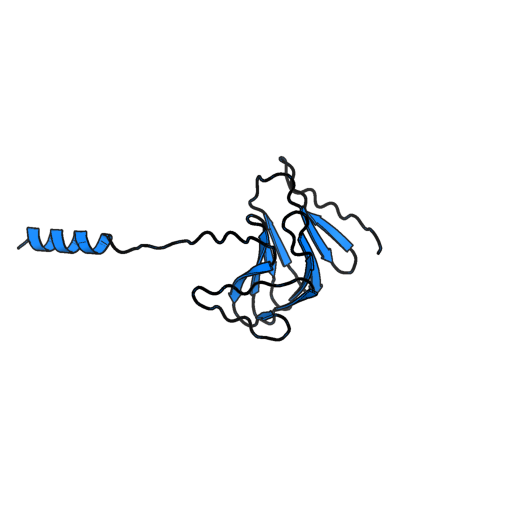 O 1
ATOM 725 N N . GLY A 1 95 ? 6.674 -5.589 -12.610 1.00 84.12 95 GLY A N 1
ATOM 726 C CA . GLY A 1 95 ? 5.314 -6.068 -12.822 1.00 84.12 95 GLY A CA 1
ATOM 727 C C . GLY A 1 95 ? 4.580 -6.307 -11.513 1.00 84.12 95 GLY A C 1
ATOM 728 O O . GLY A 1 95 ? 4.120 -7.424 -11.267 1.00 84.12 95 GLY A O 1
ATOM 729 N N . THR A 1 96 ? 4.478 -5.265 -10.690 1.00 90.50 96 THR A N 1
ATOM 730 C CA . THR A 1 96 ? 3.772 -5.321 -9.410 1.00 90.50 96 THR A CA 1
ATOM 731 C C . THR A 1 96 ? 2.288 -5.580 -9.651 1.00 90.50 96 THR A C 1
ATOM 733 O O . THR A 1 96 ? 1.656 -4.953 -10.512 1.00 90.50 96 THR A O 1
ATOM 736 N N . ARG A 1 97 ? 1.710 -6.507 -8.884 1.00 93.56 97 ARG A N 1
ATOM 737 C CA . ARG A 1 97 ? 0.280 -6.818 -8.937 1.00 93.56 97 ARG A CA 1
ATOM 738 C C . ARG A 1 97 ? -0.303 -6.869 -7.542 1.00 93.56 97 ARG A C 1
ATOM 740 O O . ARG A 1 97 ? 0.199 -7.594 -6.684 1.00 93.56 97 ARG A O 1
ATOM 747 N N . VAL A 1 98 ? -1.399 -6.154 -7.363 1.00 94.69 98 VAL A N 1
ATOM 748 C CA . VAL A 1 98 ? -2.165 -6.127 -6.121 1.00 94.69 98 VAL A CA 1
ATOM 749 C C . VAL A 1 98 ? -3.630 -6.380 -6.425 1.00 94.69 98 VAL A C 1
ATOM 751 O O . VAL A 1 98 ? -4.103 -6.091 -7.523 1.00 94.69 98 VAL A O 1
ATOM 754 N N . GLU A 1 99 ? -4.345 -6.925 -5.459 1.00 95.44 99 GLU A N 1
ATOM 755 C CA . GLU A 1 99 ? -5.774 -7.175 -5.542 1.00 95.44 99 GLU A CA 1
ATOM 756 C C . GLU A 1 99 ? -6.485 -6.433 -4.415 1.00 95.44 99 GLU A C 1
ATOM 758 O O . GLU A 1 99 ? -6.201 -6.656 -3.241 1.00 95.44 99 GLU A O 1
ATOM 763 N N . LEU A 1 100 ? -7.403 -5.540 -4.778 1.00 95.19 100 LEU A N 1
ATOM 764 C CA . LEU A 1 100 ? -8.313 -4.901 -3.842 1.00 95.19 100 LEU A CA 1
ATOM 765 C C . LEU A 1 100 ? -9.492 -5.849 -3.611 1.00 95.19 100 LEU A C 1
ATOM 767 O O . LEU A 1 100 ? -10.325 -6.062 -4.497 1.00 95.19 100 LEU A O 1
ATOM 771 N N . LEU A 1 101 ? -9.539 -6.428 -2.416 1.00 94.50 101 LEU A N 1
ATOM 772 C CA . LEU A 1 101 ? -10.557 -7.397 -2.019 1.00 94.50 101 LEU A CA 1
ATOM 773 C C . LEU A 1 101 ? -11.853 -6.688 -1.602 1.00 94.50 101 LEU A C 1
ATOM 775 O O . LEU A 1 101 ? -12.945 -7.109 -1.984 1.00 94.50 101 LEU A O 1
ATOM 779 N N . ALA A 1 102 ? -11.736 -5.588 -0.854 1.00 93.94 102 ALA A N 1
ATOM 780 C CA . ALA A 1 102 ? -12.864 -4.765 -0.426 1.00 93.94 102 ALA A CA 1
ATOM 781 C C . ALA A 1 102 ? -12.442 -3.313 -0.167 1.00 93.94 102 ALA A C 1
ATOM 783 O O . ALA A 1 102 ? -11.270 -3.044 0.096 1.00 93.94 102 ALA A O 1
ATOM 784 N N . GLY A 1 103 ? -13.423 -2.410 -0.194 1.00 93.81 103 GLY A N 1
ATOM 785 C CA . GLY A 1 103 ? -13.237 -0.990 0.093 1.00 93.81 103 GLY A CA 1
ATOM 786 C C . GLY A 1 103 ? -12.668 -0.208 -1.089 1.00 93.81 103 GLY A C 1
ATOM 787 O O . GLY A 1 103 ? -13.046 -0.459 -2.238 1.00 93.81 103 GLY A O 1
ATOM 788 N N . SER A 1 104 ? -11.782 0.737 -0.789 1.00 93.06 104 SER A N 1
ATOM 789 C CA . SER A 1 104 ? -11.263 1.727 -1.730 1.00 93.06 104 SER A CA 1
ATOM 790 C C . SER A 1 104 ? -9.753 1.884 -1.589 1.00 93.06 104 SER A C 1
ATOM 792 O O . SER A 1 104 ? -9.187 1.790 -0.500 1.00 93.06 104 SER A O 1
ATOM 794 N N . ALA A 1 105 ? -9.092 2.153 -2.710 1.00 93.94 105 ALA A N 1
ATOM 795 C CA . ALA A 1 105 ? -7.681 2.500 -2.732 1.00 93.94 105 ALA A CA 1
ATOM 796 C C . ALA A 1 105 ? -7.411 3.542 -3.818 1.00 93.94 105 ALA A C 1
ATOM 798 O O . ALA A 1 105 ? -7.994 3.485 -4.905 1.00 93.94 105 ALA A O 1
ATOM 799 N N . LEU A 1 106 ? -6.502 4.469 -3.528 1.00 92.69 106 LEU A N 1
ATOM 800 C CA . LEU A 1 106 ? -5.989 5.448 -4.477 1.00 92.69 106 LEU A CA 1
ATOM 801 C C . LEU A 1 106 ? -4.571 5.054 -4.881 1.00 92.69 106 LEU A C 1
ATOM 803 O O . LEU A 1 106 ? -3.715 4.829 -4.033 1.00 92.69 106 LEU A O 1
ATOM 807 N N . VAL A 1 107 ? -4.324 4.965 -6.185 1.00 91.19 107 VAL A N 1
ATOM 808 C CA . VAL A 1 107 ? -2.984 4.724 -6.727 1.00 91.19 107 VAL A CA 1
ATOM 809 C C . VAL A 1 107 ? -2.446 6.044 -7.251 1.00 91.19 107 VAL A C 1
ATOM 811 O O . VAL A 1 107 ? -2.943 6.565 -8.249 1.00 91.19 107 VAL A O 1
ATOM 814 N N . GLN A 1 108 ? -1.436 6.569 -6.570 1.00 87.69 108 GLN A N 1
ATOM 815 C C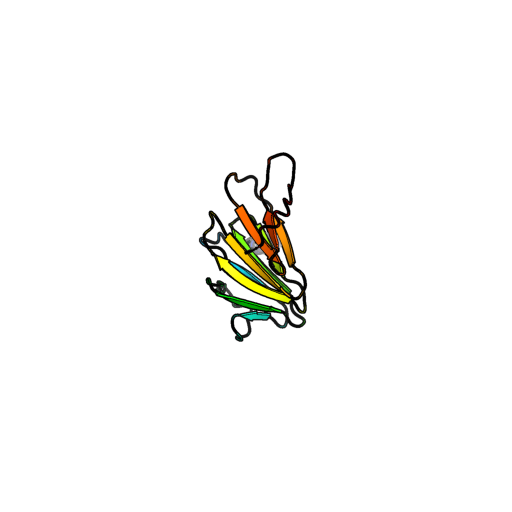A . GLN A 1 108 ? -0.707 7.762 -6.963 1.00 87.69 108 GLN A CA 1
ATOM 816 C C . GLN A 1 108 ? 0.584 7.353 -7.667 1.00 87.69 108 GLN A C 1
ATOM 818 O O . GLN A 1 108 ? 1.285 6.455 -7.207 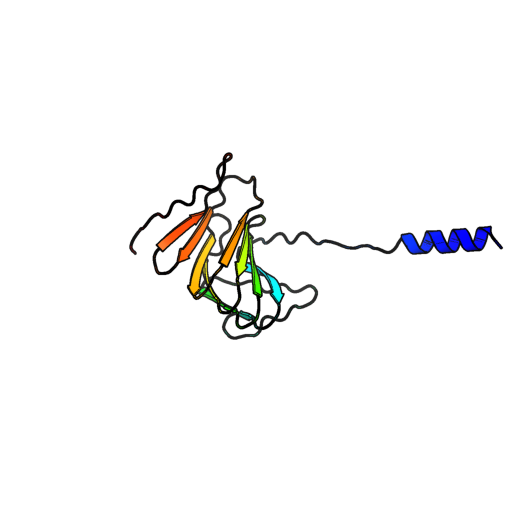1.00 87.69 108 GLN A O 1
ATOM 823 N N . ASP A 1 109 ? 0.904 8.018 -8.773 1.00 85.19 109 ASP A N 1
ATOM 824 C CA . ASP A 1 109 ? 2.208 7.911 -9.421 1.00 85.19 109 ASP A CA 1
ATOM 825 C C . ASP A 1 109 ? 2.835 9.291 -9.546 1.00 85.19 109 ASP A C 1
ATOM 827 O O . ASP A 1 109 ? 2.172 10.234 -9.978 1.00 85.19 109 ASP A O 1
ATOM 831 N N . ASP A 1 110 ? 4.112 9.368 -9.205 1.00 77.31 110 ASP A N 1
ATOM 832 C CA . ASP A 1 110 ? 4.971 10.536 -9.398 1.00 77.31 110 ASP A CA 1
ATOM 833 C C . ASP A 1 110 ? 6.152 10.208 -10.341 1.00 77.31 110 ASP A C 1
ATOM 835 O O . ASP A 1 110 ? 7.164 10.906 -10.406 1.00 77.31 110 ASP A O 1
ATOM 839 N N . SER A 1 111 ? 6.069 9.086 -11.070 1.00 67.06 111 SER A N 1
ATOM 840 C CA . SER A 1 111 ? 7.130 8.619 -11.956 1.00 67.06 111 SER A CA 1
ATOM 841 C C . SER A 1 111 ? 7.123 9.326 -13.310 1.00 67.06 111 SER A C 1
ATOM 843 O O . SER A 1 111 ? 6.100 9.517 -13.965 1.00 67.06 111 SER A O 1
ATOM 845 N N . ASN A 1 112 ? 8.330 9.600 -13.805 1.00 64.38 112 ASN A N 1
ATOM 846 C CA . ASN A 1 112 ? 8.597 9.787 -15.235 1.00 64.38 112 ASN A CA 1
ATOM 847 C C . ASN A 1 112 ? 9.398 8.595 -15.803 1.00 64.38 112 ASN A C 1
ATOM 849 O O . ASN A 1 112 ? 10.092 8.705 -16.817 1.00 64.38 112 ASN A O 1
ATOM 853 N N . ILE A 1 113 ? 9.362 7.455 -15.102 1.00 64.38 113 ILE A N 1
ATOM 854 C CA . ILE A 1 113 ? 10.175 6.276 -15.402 1.00 64.38 113 ILE A CA 1
ATOM 855 C C . ILE A 1 113 ? 9.396 5.373 -16.359 1.00 64.38 113 ILE A C 1
ATOM 857 O O . ILE A 1 113 ? 8.278 4.942 -16.081 1.00 64.38 113 ILE A O 1
ATOM 861 N N . LYS A 1 114 ? 10.000 5.080 -17.513 1.00 65.06 114 LYS A N 1
ATOM 862 C CA . LYS A 1 114 ? 9.431 4.155 -18.499 1.00 65.06 114 LYS A CA 1
ATOM 863 C C . LYS A 1 114 ? 9.572 2.709 -18.014 1.00 65.06 114 LYS A C 1
ATOM 865 O O . LYS A 1 114 ? 10.477 2.384 -17.256 1.00 65.06 114 LYS A O 1
ATOM 870 N N . ASP A 1 115 ? 8.672 1.852 -18.484 1.00 70.62 115 ASP A N 1
ATOM 871 C CA . ASP A 1 115 ? 8.700 0.392 -18.296 1.00 70.62 115 ASP A CA 1
ATOM 872 C C . ASP A 1 115 ? 8.377 -0.145 -16.895 1.00 70.62 115 ASP A C 1
ATOM 874 O O . ASP A 1 115 ? 8.503 -1.346 -16.652 1.00 70.62 115 ASP A O 1
ATOM 878 N N . ILE A 1 116 ? 7.847 0.691 -16.001 1.00 74.62 116 ILE A N 1
ATOM 879 C CA . ILE A 1 116 ? 7.210 0.207 -14.774 1.00 74.62 116 ILE A CA 1
ATOM 880 C C . ILE A 1 116 ? 5.709 0.039 -15.018 1.00 74.62 116 ILE A C 1
ATOM 882 O O . ILE A 1 116 ? 5.051 0.886 -15.625 1.00 74.62 116 ILE A O 1
ATOM 886 N N . SER A 1 117 ? 5.155 -1.087 -14.568 1.00 82.25 117 SER A N 1
ATOM 887 C CA . SER A 1 117 ? 3.722 -1.352 -14.663 1.00 82.25 117 SER A CA 1
ATOM 888 C C . SER A 1 117 ? 3.169 -1.849 -13.340 1.00 82.25 117 SER A C 1
ATOM 890 O O . SER A 1 117 ? 3.761 -2.709 -12.688 1.00 82.25 117 SER A O 1
ATOM 892 N N . VAL A 1 118 ? 2.014 -1.303 -12.967 1.00 87.62 118 VAL A N 1
ATOM 893 C CA . VAL A 1 118 ? 1.258 -1.721 -11.789 1.00 87.62 118 VAL A CA 1
ATOM 894 C C . VAL A 1 118 ? -0.103 -2.199 -12.262 1.00 87.62 118 VAL A C 1
ATOM 896 O O . VAL A 1 118 ? -0.789 -1.516 -13.022 1.00 87.62 118 VAL A O 1
ATOM 899 N N . THR A 1 119 ? -0.485 -3.404 -11.849 1.00 91.44 119 THR A N 1
ATOM 900 C CA . THR A 1 119 ?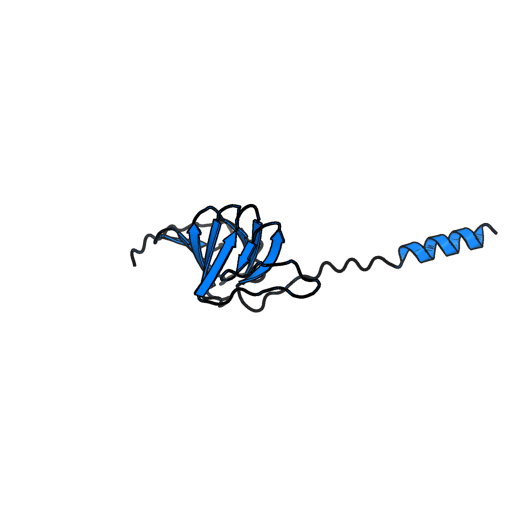 -1.822 -3.942 -12.119 1.00 91.44 119 THR A CA 1
ATOM 901 C C . THR A 1 119 ? -2.600 -4.032 -10.820 1.00 91.44 119 THR A C 1
ATOM 903 O O . THR A 1 119 ? -2.134 -4.658 -9.868 1.00 91.44 119 THR A O 1
ATOM 906 N N . VAL A 1 120 ? -3.792 -3.445 -10.808 1.00 91.69 120 VAL A N 1
ATOM 907 C CA . VAL A 1 120 ? -4.741 -3.559 -9.701 1.00 91.69 120 VAL A CA 1
ATOM 908 C C . VAL A 1 120 ? -5.884 -4.463 -10.140 1.00 91.69 120 VAL A C 1
ATOM 910 O O . VAL A 1 120 ? -6.540 -4.203 -11.147 1.00 91.69 120 VAL A O 1
ATOM 913 N N . LEU A 1 121 ? -6.101 -5.547 -9.407 1.00 93.50 121 LEU A N 1
ATOM 914 C CA . LEU A 1 121 ? -7.231 -6.449 -9.583 1.00 93.50 121 LEU A CA 1
ATOM 915 C C . LEU A 1 121 ? -8.367 -5.990 -8.665 1.00 93.50 121 LEU A C 1
ATOM 917 O O . LEU A 1 121 ? -8.143 -5.751 -7.483 1.00 93.50 121 LEU A O 1
ATOM 921 N N . VAL A 1 122 ? -9.576 -5.857 -9.200 1.00 90.75 122 VAL A N 1
ATOM 922 C CA . VAL A 1 122 ? -10.776 -5.469 -8.451 1.00 90.75 122 VAL A CA 1
ATOM 923 C C . VAL A 1 122 ? -11.906 -6.394 -8.871 1.00 90.75 122 VAL A C 1
ATOM 925 O O . VAL A 1 122 ? -12.352 -6.327 -10.013 1.00 90.75 122 VAL A O 1
ATOM 928 N N . ARG A 1 123 ? -12.380 -7.266 -7.972 1.00 84.88 123 ARG A N 1
ATOM 929 C CA . ARG A 1 123 ? -13.504 -8.194 -8.239 1.00 84.88 123 ARG A CA 1
ATOM 930 C C . ARG A 1 123 ? -13.360 -8.974 -9.563 1.00 84.88 123 ARG A C 1
ATOM 932 O O . ARG A 1 123 ? -14.314 -9.091 -10.326 1.00 84.88 123 ARG A O 1
ATOM 939 N N . GLY A 1 124 ? -12.152 -9.457 -9.862 1.00 76.25 124 GLY A N 1
ATOM 940 C CA . GLY A 1 124 ? -11.847 -10.187 -11.102 1.00 76.25 124 GLY A CA 1
ATOM 941 C C . GLY A 1 124 ? -11.583 -9.315 -12.339 1.00 76.25 124 GLY A C 1
ATOM 942 O O . GLY A 1 124 ? -11.207 -9.841 -13.383 1.00 76.25 124 GLY A O 1
ATOM 943 N N . PHE A 1 125 ? -11.710 -7.990 -12.243 1.00 80.31 125 PHE A N 1
ATOM 944 C CA . PHE A 1 125 ? -11.300 -7.062 -13.297 1.00 80.31 125 PHE A CA 1
ATOM 945 C C . PHE A 1 125 ? -9.859 -6.612 -13.085 1.00 80.31 125 PHE A C 1
ATOM 947 O O . PHE A 1 125 ? -9.487 -6.206 -11.989 1.00 80.31 125 PHE A O 1
ATOM 954 N N . SER A 1 126 ? -9.045 -6.631 -14.141 1.00 83.62 126 SER A N 1
ATOM 955 C CA . SER A 1 126 ? -7.691 -6.075 -14.099 1.00 83.62 126 SER A CA 1
ATOM 956 C C . SER A 1 126 ? -7.662 -4.648 -14.645 1.00 83.62 126 SER A C 1
ATOM 958 O O . SER A 1 126 ? -7.966 -4.413 -15.819 1.00 83.62 126 SER A O 1
ATOM 960 N N . VAL A 1 127 ? -7.238 -3.706 -13.807 1.00 85.12 127 VAL A N 1
ATOM 961 C CA . VAL A 1 127 ? -6.899 -2.336 -14.189 1.00 85.12 127 VAL A CA 1
ATOM 962 C C . VAL A 1 127 ? -5.384 -2.262 -14.340 1.00 85.12 127 VAL A C 1
ATOM 964 O O . VAL A 1 127 ? -4.639 -2.381 -13.367 1.00 85.12 127 VAL A O 1
ATOM 967 N N . LEU A 1 128 ? -4.915 -2.106 -15.579 1.00 83.38 128 LEU A N 1
ATOM 968 C CA . LEU A 1 128 ? -3.499 -1.881 -15.849 1.00 83.38 128 LEU A CA 1
ATOM 969 C C . LEU A 1 128 ? -3.217 -0.380 -15.807 1.00 83.38 128 LEU A C 1
ATOM 971 O O . LEU A 1 128 ? -3.633 0.355 -16.706 1.00 83.38 128 LEU A O 1
ATOM 975 N N . CYS A 1 129 ? -2.458 0.050 -14.805 1.00 74.69 129 CYS A N 1
ATOM 976 C CA . CYS A 1 129 ? -1.933 1.402 -14.723 1.00 74.69 129 CYS A CA 1
ATOM 977 C C . CYS A 1 129 ? -0.605 1.440 -15.481 1.00 74.69 129 CYS A C 1
ATOM 979 O O . CYS A 1 129 ? 0.416 0.918 -15.024 1.00 74.69 129 CYS A O 1
ATOM 981 N N . ARG A 1 130 ? -0.637 2.015 -16.687 1.00 72.19 130 ARG A N 1
ATOM 982 C CA . ARG A 1 130 ? 0.561 2.299 -17.480 1.00 72.19 130 ARG A CA 1
ATOM 983 C C . ARG A 1 130 ? 0.610 3.784 -17.786 1.00 72.19 130 ARG A C 1
ATOM 985 O O . ARG A 1 130 ? -0.266 4.307 -18.477 1.00 72.19 130 ARG A O 1
ATOM 992 N N . TRP A 1 131 ? 1.676 4.427 -17.340 1.00 62.03 131 TRP A N 1
ATOM 993 C CA . TRP A 1 131 ? 1.900 5.832 -17.612 1.00 62.03 131 TRP A CA 1
ATOM 994 C C . TRP A 1 131 ? 2.587 6.031 -18.955 1.00 62.03 131 TRP A C 1
ATOM 996 O O . TRP A 1 131 ? 3.590 5.396 -19.284 1.00 62.03 131 TRP A O 1
ATOM 1006 N N . ARG A 1 132 ? 1.994 6.895 -19.781 1.00 56.91 132 ARG A N 1
ATOM 1007 C CA . ARG A 1 132 ? 2.639 7.452 -20.971 1.00 56.91 132 ARG A CA 1
ATOM 1008 C C . ARG A 1 132 ? 2.838 8.945 -20.752 1.00 56.91 132 ARG A C 1
ATOM 1010 O O . ARG A 1 132 ? 2.080 9.564 -20.015 1.00 56.91 132 ARG A O 1
ATOM 1017 N N . ALA A 1 133 ? 3.777 9.533 -21.492 1.00 53.72 133 ALA A N 1
ATOM 1018 C CA . ALA A 1 133 ? 4.168 10.948 -21.444 1.00 53.72 133 ALA A CA 1
ATOM 1019 C C . ALA A 1 133 ? 3.035 11.997 -21.626 1.00 53.72 133 ALA A C 1
ATOM 1021 O O . ALA A 1 133 ? 3.320 13.186 -21.669 1.00 53.72 133 ALA A O 1
ATOM 1022 N N . LYS A 1 134 ? 1.765 11.591 -21.779 1.00 49.03 134 LYS A N 1
ATOM 1023 C CA . LYS A 1 134 ? 0.591 12.472 -21.907 1.00 49.03 134 LYS A CA 1
ATOM 1024 C C . LYS A 1 134 ? -0.572 12.127 -20.957 1.00 49.03 134 LYS A C 1
ATOM 1026 O O . LYS A 1 134 ? -1.676 12.610 -21.177 1.00 49.03 134 LYS A O 1
ATOM 1031 N N . GLY A 1 135 ? -0.352 11.310 -19.924 1.00 48.41 135 GLY A N 1
ATOM 1032 C CA . GLY A 1 135 ? -1.358 11.020 -18.894 1.00 48.41 135 GLY A CA 1
ATOM 1033 C C . GLY A 1 135 ? -1.715 9.538 -18.733 1.00 48.41 135 GLY A C 1
ATOM 1034 O O . GLY A 1 135 ? -1.178 8.660 -19.419 1.00 48.41 135 GLY A O 1
ATOM 1035 N N . CYS A 1 136 ? -2.615 9.273 -17.782 1.00 46.12 136 CYS A N 1
ATOM 1036 C CA . CYS A 1 136 ? -2.968 7.933 -17.320 1.00 46.12 136 CYS A CA 1
ATOM 1037 C C . CYS A 1 136 ? -3.934 7.322 -18.313 1.00 46.12 136 CYS A C 1
ATOM 1039 O O . CYS A 1 136 ? -5.070 7.774 -18.428 1.00 46.12 136 CYS A O 1
ATOM 1041 N N . THR A 1 137 ? -3.517 6.288 -19.038 1.00 46.91 137 THR A N 1
ATOM 1042 C CA . THR A 1 137 ? -4.488 5.481 -19.779 1.00 46.91 137 THR A CA 1
ATOM 1043 C C . THR A 1 137 ? -4.872 4.304 -18.897 1.00 46.91 137 THR A C 1
ATOM 1045 O O . THR A 1 137 ? -4.244 3.248 -18.959 1.00 46.91 137 THR A O 1
ATOM 1048 N N . GLY A 1 138 ? -5.891 4.497 -18.057 1.00 47.53 138 GLY A N 1
ATOM 1049 C CA . GLY A 1 138 ? -6.558 3.405 -17.354 1.00 47.53 138 GLY A CA 1
ATOM 1050 C C . GLY A 1 138 ? -7.245 2.503 -18.376 1.00 47.53 138 GLY A C 1
ATOM 1051 O O . GLY A 1 138 ? -8.386 2.730 -18.761 1.00 47.53 138 GLY A O 1
ATOM 1052 N N . SER A 1 139 ? -6.530 1.500 -18.878 1.00 46.19 139 SER A N 1
ATOM 1053 C CA . SER A 1 139 ? -7.103 0.489 -19.761 1.00 46.19 139 SER A CA 1
ATOM 1054 C C . SER A 1 139 ? -7.738 -0.581 -18.876 1.00 46.19 139 SER A C 1
ATOM 1056 O O . SER A 1 139 ? -7.048 -1.497 -18.417 1.00 46.19 139 SER A O 1
ATOM 1058 N N . LEU A 1 140 ? -9.050 -0.479 -18.656 1.00 42.56 140 LEU A N 1
ATOM 1059 C CA . LEU A 1 140 ? -9.875 -1.576 -18.149 1.00 42.56 140 LEU A CA 1
ATOM 1060 C C . LEU A 1 140 ? -9.859 -2.689 -19.197 1.00 42.56 140 LEU A C 1
ATOM 1062 O O . LEU A 1 140 ? -10.630 -2.699 -20.155 1.00 42.56 140 LEU A O 1
ATOM 1066 N N . ARG A 1 141 ? -8.915 -3.617 -19.058 1.00 46.00 141 ARG A N 1
ATOM 1067 C CA . ARG A 1 141 ? -8.903 -4.823 -19.872 1.00 46.00 141 ARG A CA 1
ATOM 1068 C C . ARG A 1 141 ? -9.651 -5.870 -19.063 1.00 46.00 141 ARG A C 1
ATOM 1070 O O . ARG A 1 141 ? -9.071 -6.496 -18.183 1.00 46.00 141 ARG A O 1
ATOM 1077 N N . SER A 1 142 ? -10.946 -6.022 -19.349 1.00 34.50 142 SER A N 1
ATOM 1078 C CA . SER A 1 142 ? -11.700 -7.200 -18.921 1.00 34.50 142 SER A CA 1
ATOM 1079 C C . SER A 1 142 ? -11.036 -8.411 -19.567 1.00 34.50 142 SER A C 1
ATOM 1081 O O . SER A 1 142 ? -11.152 -8.645 -20.770 1.00 34.50 142 SER A O 1
ATOM 1083 N N . ARG A 1 143 ? -10.224 -9.120 -18.791 1.00 43.62 143 ARG A N 1
ATOM 1084 C CA . ARG A 1 143 ? -9.791 -10.465 -19.124 1.00 43.62 143 ARG A CA 1
ATOM 1085 C C . ARG A 1 143 ? -10.366 -11.317 -18.004 1.00 43.62 143 ARG A C 1
ATOM 1087 O O . ARG A 1 143 ? -9.816 -11.316 -16.910 1.00 43.62 143 ARG A O 1
ATOM 1094 N N . HIS A 1 144 ? -11.520 -11.929 -18.265 1.00 34.31 144 HIS A N 1
ATOM 1095 C CA . HIS A 1 144 ? -12.054 -12.971 -17.398 1.00 34.31 144 HIS A CA 1
ATOM 1096 C C . HIS A 1 144 ? -10.966 -14.042 -17.261 1.00 34.31 144 HIS A C 1
ATOM 1098 O O . HIS A 1 144 ? -10.486 -14.557 -18.276 1.00 34.31 144 HIS A O 1
ATOM 1104 N N . VAL A 1 145 ? -10.509 -14.257 -16.028 1.00 40.91 145 VAL A N 1
ATOM 1105 C CA . VAL A 1 145 ? -9.713 -15.426 -15.642 1.00 40.91 145 VAL A CA 1
ATOM 1106 C C . VAL A 1 145 ? -10.682 -16.555 -15.341 1.00 40.91 145 VAL A C 1
ATOM 1108 O O . VAL A 1 145 ? -11.703 -16.261 -14.679 1.00 40.91 145 VAL A O 1
#

pLDDT: mean 78.55, std 17.72, range [34.31, 96.12]

Secondary structure (DSSP, 8-state):
-HHHHHHHHHHHTT-----------SSTTEEEEEESSEEETTEE---BTTB--BPPTT-EEEESS-EEEEEEETTEEEEE-TT-EEEEEE--TTSEEEEEEES-EEEEE----TT--EEEEETTEEEEEEEETTEEEEEEE----